Protein AF-A0A3D1ISR0-F1 (afdb_monomer_lite)

pLDDT: mean 92.5, std 5.55, range [61.12, 98.12]

Sequence (98 aa):
DGKIEVIGKWKGGRTGIFREGKGYGGHAKGTKGEGEVGKYDGYAPLVVEAVRMFQTGKVPVDPQETIELFAFMEAADESKRQDGKPVKLADIIAAARQ

Radius of gyration: 16.61 Å; chains: 1; bounding box: 35×40×42 Å

Secondary structure (DSSP, 8-state):
----EEEEE-TTS-EEEEE--SS---EEEETTEEEE------SHHHHHHHHHHHHH---SS-HHHHHHHHHHHHHHHHHHHTTT----HHHHHHHTT-

Foldseek 3Di:
DPWDWDWDADPPRDIDIDTDDPADWDKDQDPVGIDIDDHCPDCPVVVVQVVVCVVPVDHPDDVVVVLLVVLRVVQSVVCVVVVNDHDDSVVSVVVVVD

Structure (mmCIF, N/CA/C/O backbone):
data_AF-A0A3D1ISR0-F1
#
_entry.id   AF-A0A3D1ISR0-F1
#
loop_
_atom_site.group_PDB
_atom_site.id
_atom_site.type_symbol
_atom_site.label_atom_id
_atom_site.label_alt_id
_atom_site.label_comp_id
_atom_site.label_asym_id
_atom_site.label_entity_id
_atom_site.label_seq_id
_atom_site.pdbx_PDB_ins_code
_atom_site.Cartn_x
_atom_site.Cartn_y
_atom_site.Cartn_z
_atom_site.occupancy
_atom_site.B_iso_or_equiv
_atom_site.auth_seq_id
_atom_site.auth_comp_id
_atom_site.auth_asym_id
_atom_site.auth_atom_id
_atom_site.pdbx_PDB_model_num
ATOM 1 N N . ASP A 1 1 ? -0.174 -11.449 -20.529 1.00 72.19 1 ASP A N 1
ATOM 2 C CA . ASP A 1 1 ? -1.598 -11.847 -20.646 1.00 72.19 1 ASP A CA 1
ATOM 3 C C . ASP A 1 1 ? -2.560 -10.672 -20.395 1.00 72.19 1 ASP A C 1
ATOM 5 O O . ASP A 1 1 ? -3.742 -10.908 -20.188 1.00 72.19 1 ASP A O 1
ATOM 9 N N . GLY A 1 2 ? -2.084 -9.415 -20.455 1.00 82.38 2 GLY A N 1
ATOM 10 C CA . GLY A 1 2 ? -2.912 -8.218 -20.255 1.00 82.38 2 GLY A CA 1
ATOM 11 C C . GLY A 1 2 ? -3.166 -7.841 -18.792 1.00 82.38 2 GLY A C 1
ATOM 12 O O . GLY A 1 2 ? -3.758 -6.795 -18.552 1.00 82.38 2 GLY A O 1
ATOM 13 N N . LYS A 1 3 ? -2.708 -8.654 -17.832 1.00 88.88 3 LYS A N 1
ATOM 14 C CA . LYS A 1 3 ? -2.892 -8.399 -16.402 1.00 88.88 3 LYS A CA 1
ATOM 15 C C . LYS A 1 3 ? -1.968 -7.311 -15.880 1.00 88.88 3 LYS A C 1
ATOM 17 O O . LYS A 1 3 ? -0.851 -7.142 -16.373 1.00 88.88 3 LYS A O 1
ATOM 22 N N . ILE A 1 4 ? -2.428 -6.619 -14.844 1.00 91.06 4 ILE A N 1
ATOM 23 C CA . ILE A 1 4 ? -1.649 -5.579 -14.171 1.00 91.06 4 ILE A CA 1
ATOM 24 C C . ILE A 1 4 ? -0.523 -6.219 -13.350 1.00 91.06 4 ILE A C 1
ATOM 26 O O . ILE A 1 4 ? -0.757 -7.117 -12.538 1.00 91.06 4 ILE A O 1
ATOM 30 N N . GLU A 1 5 ? 0.695 -5.715 -13.531 1.00 94.75 5 GLU A N 1
ATOM 31 C CA . GLU A 1 5 ? 1.840 -5.984 -12.665 1.00 94.75 5 GLU A CA 1
ATOM 32 C C . GLU A 1 5 ? 2.483 -4.658 -12.263 1.00 94.75 5 GLU A C 1
ATOM 34 O O . GLU A 1 5 ? 2.751 -3.807 -13.110 1.00 94.75 5 GLU A O 1
ATOM 39 N N . VAL A 1 6 ? 2.728 -4.485 -10.967 1.00 95.94 6 VAL A N 1
ATOM 40 C CA . VAL A 1 6 ? 3.354 -3.286 -10.406 1.00 95.94 6 VAL A CA 1
ATOM 41 C C . VAL A 1 6 ? 4.529 -3.711 -9.542 1.00 95.94 6 VAL A C 1
ATOM 43 O O . VAL A 1 6 ? 4.386 -4.552 -8.652 1.00 95.94 6 VAL A O 1
ATOM 46 N N . ILE A 1 7 ? 5.693 -3.109 -9.785 1.00 96.00 7 ILE A N 1
ATOM 47 C CA . ILE A 1 7 ? 6.924 -3.387 -9.045 1.00 96.00 7 ILE A CA 1
ATOM 48 C C . ILE A 1 7 ? 7.306 -2.151 -8.236 1.00 96.00 7 ILE A C 1
ATOM 50 O O . ILE A 1 7 ? 7.701 -1.124 -8.785 1.00 96.00 7 ILE A O 1
ATOM 54 N N . GLY A 1 8 ? 7.239 -2.273 -6.915 1.00 94.88 8 GLY A N 1
ATOM 55 C CA . GLY A 1 8 ? 7.730 -1.274 -5.975 1.00 94.88 8 GLY A CA 1
ATOM 56 C C . GLY A 1 8 ? 9.137 -1.607 -5.487 1.00 94.88 8 GLY A C 1
ATOM 57 O O . GLY A 1 8 ? 9.465 -2.769 -5.233 1.00 94.88 8 GLY A O 1
ATOM 58 N N . LYS A 1 9 ? 9.969 -0.579 -5.307 1.00 94.81 9 LYS A N 1
ATOM 59 C CA . LYS A 1 9 ? 11.301 -0.699 -4.700 1.00 94.81 9 LYS A CA 1
ATOM 60 C C . LYS A 1 9 ? 11.412 0.253 -3.517 1.00 94.81 9 LYS A C 1
ATOM 62 O O . LYS A 1 9 ? 11.124 1.439 -3.641 1.00 94.81 9 LYS A O 1
ATOM 67 N N . TRP A 1 10 ? 11.890 -0.262 -2.391 1.00 91.06 10 TRP A N 1
ATOM 68 C CA . TRP A 1 10 ? 12.087 0.496 -1.159 1.00 91.06 10 TRP A CA 1
ATOM 69 C C . TRP A 1 10 ? 13.563 0.556 -0.775 1.00 91.06 10 TRP A C 1
ATOM 71 O O . TRP A 1 10 ? 14.392 -0.265 -1.181 1.00 91.06 10 TRP A O 1
ATOM 81 N N . LYS A 1 11 ? 13.888 1.521 0.090 1.00 90.25 11 LYS A N 1
ATOM 82 C CA . LYS A 1 11 ? 15.213 1.628 0.707 1.00 90.25 11 LYS A CA 1
ATOM 83 C C . LYS A 1 11 ? 15.610 0.301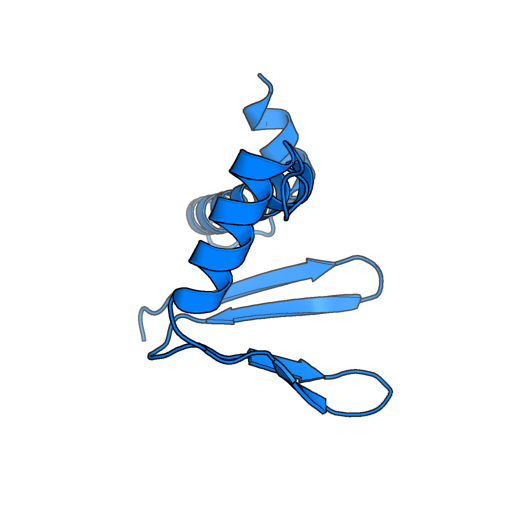 1.366 1.00 90.25 11 LYS A C 1
ATOM 85 O O . LYS A 1 11 ? 14.791 -0.345 2.032 1.00 90.25 11 LYS A O 1
ATOM 90 N N . GLY A 1 12 ? 16.880 -0.066 1.197 1.00 91.56 12 GLY A N 1
ATOM 91 C CA . GLY A 1 12 ? 17.446 -1.318 1.705 1.00 91.56 12 GLY A CA 1
ATOM 92 C C . GLY A 1 12 ? 17.263 -2.517 0.770 1.00 91.56 12 GLY A C 1
ATOM 93 O O . GLY A 1 12 ? 17.353 -3.646 1.230 1.00 91.56 12 GLY A O 1
ATOM 94 N N . GLY A 1 13 ? 16.966 -2.291 -0.516 1.00 92.62 13 GLY A N 1
ATOM 95 C CA . GLY A 1 13 ? 16.867 -3.356 -1.526 1.00 92.62 13 GLY A CA 1
ATOM 96 C C . GLY A 1 13 ? 15.574 -4.177 -1.469 1.00 92.62 13 GLY A C 1
ATOM 97 O O . GLY A 1 13 ? 15.430 -5.154 -2.202 1.00 92.62 13 GLY A O 1
ATOM 98 N N . ARG A 1 14 ? 14.618 -3.785 -0.620 1.00 94.50 14 ARG A N 1
ATOM 99 C CA . ARG A 1 14 ? 13.307 -4.435 -0.521 1.00 94.50 14 ARG A CA 1
ATOM 100 C C . ARG A 1 14 ? 12.506 -4.186 -1.795 1.00 94.50 14 ARG A C 1
ATOM 102 O O . ARG A 1 14 ? 12.460 -3.061 -2.291 1.00 94.50 14 ARG A O 1
ATOM 109 N N . THR A 1 15 ? 11.857 -5.233 -2.288 1.00 95.25 15 THR A N 1
ATOM 110 C CA . THR A 1 15 ? 11.042 -5.200 -3.506 1.00 95.25 15 THR A CA 1
ATOM 111 C C . THR A 1 15 ? 9.675 -5.795 -3.205 1.00 95.25 15 THR A C 1
ATOM 113 O O . THR A 1 15 ? 9.586 -6.814 -2.524 1.00 95.25 15 THR A O 1
ATOM 116 N N . GLY A 1 16 ? 8.626 -5.154 -3.707 1.00 94.19 16 GLY A N 1
ATOM 117 C CA . GLY A 1 16 ? 7.246 -5.624 -3.635 1.00 94.19 16 GLY A CA 1
ATOM 118 C C . GLY A 1 16 ? 6.692 -5.758 -5.044 1.00 94.19 16 GLY A C 1
ATOM 119 O O . GLY A 1 16 ? 6.952 -4.902 -5.888 1.00 94.19 16 GLY A O 1
ATOM 120 N N . ILE A 1 17 ? 5.968 -6.842 -5.304 1.00 94.31 17 ILE A N 1
ATOM 121 C CA . ILE A 1 17 ? 5.368 -7.113 -6.609 1.00 94.31 17 ILE A CA 1
ATOM 122 C C . ILE A 1 17 ? 3.884 -7.357 -6.380 1.00 94.31 17 ILE A C 1
ATOM 124 O O . ILE A 1 17 ? 3.510 -8.323 -5.716 1.00 94.31 17 ILE A O 1
ATOM 128 N N . 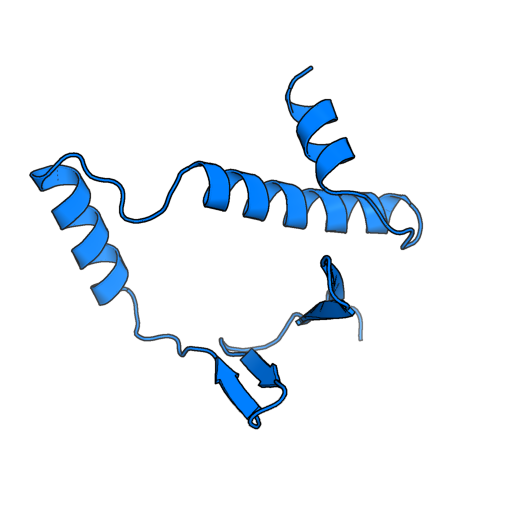PHE A 1 18 ? 3.056 -6.477 -6.928 1.00 93.06 18 PHE A N 1
ATOM 129 C CA . PHE A 1 18 ? 1.627 -6.715 -7.053 1.00 93.06 18 PHE A CA 1
ATOM 130 C C . PHE A 1 18 ? 1.355 -7.286 -8.440 1.00 93.06 18 PHE A C 1
ATOM 132 O O . PHE A 1 18 ? 1.840 -6.751 -9.436 1.00 93.06 18 PHE A O 1
ATOM 139 N N . ARG A 1 19 ? 0.567 -8.357 -8.504 1.00 93.12 19 ARG A N 1
ATOM 140 C CA . ARG A 1 19 ? 0.081 -8.920 -9.760 1.00 93.12 19 ARG A CA 1
ATOM 141 C C . ARG A 1 19 ? -1.403 -9.195 -9.628 1.00 93.12 19 ARG A C 1
ATOM 143 O O . ARG A 1 19 ? -1.830 -9.855 -8.684 1.00 93.12 19 ARG A O 1
ATOM 150 N N . GLU A 1 20 ? -2.168 -8.713 -10.592 1.00 92.62 20 GLU A N 1
ATOM 151 C CA . GLU A 1 20 ? -3.586 -9.017 -10.695 1.00 92.62 20 GLU A CA 1
ATOM 152 C C . GLU A 1 20 ? -3.801 -10.535 -10.827 1.00 92.62 20 GLU A C 1
ATOM 154 O O . GLU A 1 20 ? -3.128 -11.234 -11.592 1.00 92.62 20 GLU A O 1
ATOM 159 N N . GLY A 1 21 ? -4.755 -11.059 -10.064 1.00 89.12 21 GLY A N 1
ATOM 160 C CA . GLY A 1 21 ? -5.039 -12.483 -9.993 1.00 89.12 21 GLY A CA 1
ATOM 161 C C . GLY A 1 21 ? -6.405 -12.760 -9.379 1.00 89.12 21 GLY A C 1
ATOM 162 O O . GLY A 1 21 ? -7.122 -11.851 -8.970 1.00 89.12 21 GLY A O 1
ATOM 163 N N . LYS A 1 22 ? -6.778 -14.040 -9.329 1.00 86.06 22 LYS A N 1
ATOM 164 C CA . LYS A 1 22 ? -7.990 -14.482 -8.632 1.00 86.06 22 LYS A CA 1
ATOM 165 C C . LYS A 1 22 ? -7.663 -14.749 -7.163 1.00 86.06 22 LYS A C 1
ATOM 167 O O . LYS A 1 22 ? -6.722 -15.485 -6.881 1.00 86.06 22 LYS A O 1
ATOM 172 N N . GLY A 1 23 ? -8.493 -14.231 -6.262 1.00 85.44 23 GLY A N 1
ATOM 173 C CA . GLY A 1 23 ? -8.345 -14.417 -4.818 1.00 85.44 23 GLY A CA 1
ATOM 174 C C . GLY A 1 23 ? -7.398 -13.408 -4.166 1.00 85.44 23 GLY A C 1
ATOM 175 O O . GLY A 1 23 ? -6.931 -12.469 -4.804 1.00 85.44 23 GLY A O 1
ATOM 176 N N . TYR A 1 24 ? -7.142 -13.617 -2.875 1.00 85.12 24 TYR A N 1
ATOM 177 C CA . TYR A 1 24 ? -6.288 -12.766 -2.052 1.00 85.12 24 TYR A CA 1
ATOM 178 C C . TYR A 1 24 ? -5.161 -13.595 -1.454 1.00 85.12 24 TYR A C 1
ATOM 180 O O . TYR A 1 24 ? -5.391 -14.701 -0.966 1.00 85.12 24 TYR A O 1
ATOM 188 N N . GLY A 1 25 ? -3.960 -13.037 -1.467 1.00 89.12 25 GLY A N 1
ATOM 189 C CA . GLY A 1 25 ? -2.806 -13.628 -0.818 1.00 89.12 25 GLY A CA 1
ATOM 190 C C . GLY A 1 25 ? -1.526 -12.932 -1.236 1.00 89.12 25 GLY A C 1
ATOM 191 O O . GLY A 1 25 ? -1.505 -12.066 -2.112 1.00 89.12 25 GLY A O 1
ATOM 192 N N . GLY A 1 26 ? -0.442 -13.348 -0.610 1.00 91.44 26 GLY A N 1
ATOM 193 C CA . GLY A 1 26 ? 0.897 -12.919 -0.955 1.00 91.44 26 GLY A CA 1
ATOM 194 C C . GLY A 1 26 ? 1.908 -13.921 -0.437 1.00 91.44 26 GLY A C 1
ATOM 195 O O . GLY A 1 26 ? 1.570 -14.850 0.293 1.00 91.44 26 GLY A O 1
ATOM 196 N N . HIS A 1 27 ? 3.163 -13.723 -0.808 1.00 93.62 27 HIS A N 1
ATOM 197 C CA . HIS A 1 27 ? 4.272 -14.516 -0.301 1.00 93.62 27 HIS A CA 1
ATOM 198 C C . HIS A 1 27 ? 5.419 -13.578 0.034 1.00 93.62 27 HIS A C 1
ATOM 200 O O . HIS A 1 27 ? 5.870 -12.812 -0.819 1.00 93.62 27 HIS A O 1
ATOM 206 N N . ALA A 1 28 ? 5.875 -13.616 1.279 1.00 95.12 28 ALA A N 1
ATOM 207 C CA . ALA A 1 28 ? 6.995 -12.819 1.745 1.00 95.12 28 ALA A CA 1
ATOM 208 C C . ALA A 1 28 ? 8.238 -13.697 1.813 1.00 95.12 28 ALA A C 1
ATOM 210 O O . ALA A 1 28 ? 8.199 -14.806 2.340 1.00 95.12 28 ALA A O 1
ATOM 211 N N . LYS A 1 29 ? 9.357 -13.170 1.314 1.00 95.50 29 LYS A N 1
ATOM 212 C CA . LYS A 1 29 ? 10.679 -13.788 1.436 1.00 95.50 29 LYS A CA 1
ATOM 213 C C . LYS A 1 29 ? 11.602 -12.836 2.177 1.00 95.50 29 LYS A C 1
ATOM 215 O O . LYS A 1 29 ? 11.688 -11.658 1.831 1.00 95.50 29 LYS A O 1
ATOM 220 N N . GLY A 1 30 ? 12.292 -13.343 3.187 1.00 94.56 30 GLY A N 1
ATOM 221 C CA . GLY A 1 30 ? 13.235 -12.587 3.997 1.00 94.56 30 GLY A CA 1
ATOM 222 C C . GLY A 1 30 ? 14.474 -13.403 4.342 1.00 94.56 30 GLY A C 1
ATOM 223 O O . GLY A 1 30 ? 14.615 -14.565 3.973 1.00 94.56 30 GLY A O 1
ATOM 224 N N . THR A 1 31 ? 15.383 -12.797 5.101 1.00 94.06 31 THR A N 1
ATOM 225 C CA . THR A 1 31 ? 16.663 -13.420 5.485 1.00 94.06 31 THR A CA 1
ATOM 226 C C . THR A 1 31 ? 16.512 -14.641 6.392 1.00 94.06 31 THR A C 1
ATOM 228 O O . THR A 1 31 ? 17.453 -15.414 6.532 1.00 94.06 31 THR A O 1
ATOM 231 N N . LYS A 1 32 ? 15.342 -14.816 7.015 1.00 95.06 32 LYS A N 1
ATOM 232 C CA . LYS A 1 32 ? 15.035 -15.920 7.935 1.00 95.06 32 LYS A CA 1
ATOM 233 C C . LYS A 1 32 ? 14.134 -16.999 7.322 1.00 95.06 32 LYS A C 1
ATOM 235 O O . LYS A 1 32 ? 13.759 -17.923 8.033 1.00 95.06 32 LYS A O 1
ATOM 240 N N . GLY A 1 33 ? 13.768 -16.878 6.046 1.00 94.69 33 GLY A N 1
ATOM 241 C CA . GLY A 1 33 ? 12.854 -17.802 5.375 1.00 94.69 33 GLY A CA 1
ATOM 242 C C . GLY A 1 33 ? 11.729 -17.089 4.635 1.00 94.69 33 GLY A C 1
ATOM 243 O O . GLY A 1 33 ? 11.811 -15.893 4.343 1.00 94.69 33 GLY A O 1
ATOM 244 N N . GLU A 1 34 ? 10.679 -17.839 4.318 1.00 96.12 34 GLU A N 1
ATOM 245 C CA . GLU A 1 34 ? 9.558 -17.374 3.509 1.00 96.12 34 GLU A CA 1
ATOM 246 C C . GLU A 1 34 ? 8.207 -17.921 3.991 1.00 96.12 34 GLU A C 1
ATOM 248 O O . GLU A 1 34 ? 8.170 -18.924 4.701 1.00 96.12 34 GLU A O 1
ATOM 253 N N . GLY A 1 35 ? 7.104 -17.266 3.616 1.00 94.38 35 GLY A N 1
ATOM 254 C CA . GLY A 1 35 ? 5.757 -17.700 3.995 1.00 94.38 35 GLY A CA 1
ATOM 255 C C . GLY A 1 35 ? 4.624 -16.889 3.362 1.00 94.38 35 GLY A C 1
ATOM 256 O O . GLY A 1 35 ? 4.847 -15.815 2.798 1.00 94.38 35 GLY A O 1
ATOM 257 N N . GLU A 1 36 ? 3.402 -17.415 3.480 1.00 92.31 36 GLU A N 1
ATOM 258 C CA . GLU A 1 36 ? 2.178 -16.767 2.994 1.00 92.31 36 GLU A CA 1
ATOM 259 C C . GLU A 1 36 ? 1.883 -15.470 3.766 1.00 92.31 36 GLU A C 1
ATOM 261 O O . GLU A 1 36 ? 2.029 -15.401 4.988 1.00 92.31 36 GLU A O 1
ATOM 266 N N . VAL A 1 37 ? 1.434 -14.439 3.049 1.00 85.62 37 VAL A N 1
ATOM 267 C CA . VAL A 1 37 ? 1.040 -13.142 3.607 1.00 85.62 37 VAL A CA 1
ATOM 268 C C . VAL A 1 37 ? -0.469 -13.008 3.537 1.00 85.62 37 VAL A C 1
ATOM 270 O O . VAL A 1 37 ? -1.014 -12.747 2.465 1.00 85.62 37 VAL A O 1
ATOM 273 N N . GLY A 1 38 ? -1.105 -13.130 4.703 1.00 76.00 38 GLY A N 1
ATOM 274 C CA . GLY A 1 38 ? -2.523 -12.848 4.910 1.00 76.00 38 GLY A CA 1
ATOM 275 C C . GLY A 1 38 ? -3.474 -13.765 4.139 1.00 76.00 38 GLY A C 1
ATOM 276 O O . GLY A 1 38 ? -3.129 -14.397 3.141 1.00 76.00 38 GLY A O 1
ATOM 277 N N . LYS A 1 39 ? -4.713 -13.839 4.616 1.00 79.25 39 LYS A N 1
ATOM 278 C CA . LYS A 1 39 ? -5.827 -14.483 3.916 1.00 79.25 39 LYS A CA 1
ATOM 279 C C . LYS A 1 39 ? -7.030 -13.558 3.968 1.00 79.25 39 LYS A C 1
ATOM 281 O O . LYS A 1 39 ? -7.065 -12.597 4.735 1.00 79.25 39 LYS A O 1
ATOM 286 N N . TYR A 1 40 ? -7.999 -13.819 3.101 1.00 82.50 40 TYR A N 1
ATOM 287 C CA . TYR A 1 40 ? -9.283 -13.146 3.190 1.00 82.50 40 TYR A CA 1
ATOM 288 C C . TYR A 1 40 ? -10.131 -13.822 4.271 1.00 82.50 40 TYR A C 1
ATOM 290 O O . TYR A 1 40 ? -10.699 -14.885 4.034 1.00 82.50 40 TYR A O 1
ATOM 298 N N . ASP A 1 41 ? -10.228 -13.181 5.435 1.00 84.31 41 ASP A N 1
ATOM 299 C CA . ASP A 1 41 ? -10.980 -13.684 6.596 1.00 84.31 41 ASP A CA 1
ATOM 300 C C . ASP A 1 41 ? -12.433 -13.157 6.642 1.00 84.31 41 ASP A C 1
ATOM 302 O O . ASP A 1 41 ? -13.107 -13.201 7.674 1.00 84.31 41 ASP A O 1
ATOM 306 N N . GLY A 1 42 ? -12.943 -12.639 5.517 1.00 89.56 42 GLY A N 1
ATOM 307 C CA . GLY A 1 42 ? -14.269 -12.025 5.434 1.00 89.56 42 GLY A CA 1
ATOM 308 C C . GLY A 1 42 ? -14.321 -10.591 5.975 1.00 89.56 42 GLY A C 1
ATOM 309 O O . GLY A 1 42 ? -13.305 -9.964 6.267 1.00 89.56 42 GLY A O 1
ATOM 310 N N . TYR A 1 43 ? -15.534 -10.046 6.099 1.00 94.19 43 TYR A N 1
ATOM 311 C CA . TYR A 1 43 ? -15.748 -8.654 6.527 1.00 94.19 43 TYR A CA 1
ATOM 312 C C . TYR A 1 43 ? -15.845 -8.460 8.043 1.00 94.19 43 TYR A C 1
ATOM 314 O O . TYR A 1 43 ? -15.772 -7.325 8.511 1.00 94.19 43 TYR A O 1
ATOM 322 N N . ALA A 1 44 ? -16.011 -9.530 8.823 1.00 95.06 44 ALA A N 1
ATOM 323 C CA . ALA A 1 44 ? -16.195 -9.415 10.269 1.00 95.06 44 ALA A CA 1
ATOM 324 C C . ALA A 1 44 ? -15.057 -8.636 10.971 1.00 95.06 44 ALA A C 1
ATOM 326 O O . ALA A 1 44 ? -15.380 -7.741 11.754 1.00 95.06 44 ALA A O 1
ATOM 327 N N . PRO A 1 45 ? -13.760 -8.856 10.657 1.00 92.75 45 PRO A N 1
ATOM 328 C CA . PRO A 1 45 ? -12.674 -8.074 11.254 1.00 92.75 45 PRO A CA 1
ATOM 329 C C . PRO A 1 45 ? -12.759 -6.573 10.936 1.00 92.75 45 PRO A C 1
ATOM 331 O O . PRO A 1 45 ? -12.531 -5.742 11.811 1.00 92.75 45 PRO A O 1
ATOM 334 N N . LEU A 1 46 ? -13.161 -6.215 9.710 1.00 93.56 46 LEU A N 1
ATOM 335 C CA . LEU A 1 46 ? -13.344 -4.817 9.307 1.00 93.56 46 LEU A CA 1
ATOM 336 C C . LEU A 1 46 ? -14.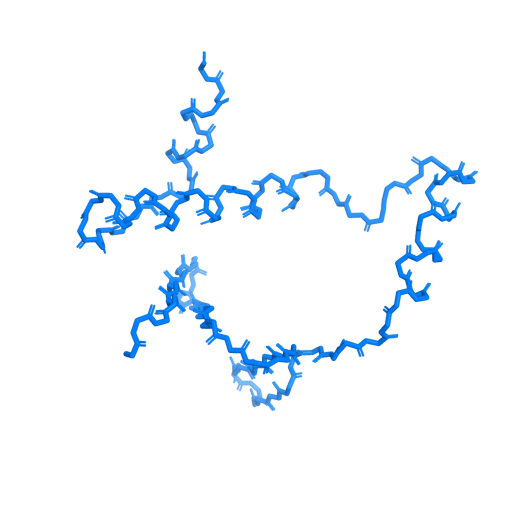454 -4.140 10.120 1.00 93.56 46 LEU A C 1
ATOM 338 O O . LEU A 1 46 ? -14.281 -3.020 10.596 1.00 93.56 46 LEU A O 1
ATOM 342 N N . VAL A 1 47 ? -15.588 -4.824 10.300 1.00 96.19 47 VAL A N 1
ATOM 343 C CA . VAL A 1 47 ? -16.717 -4.290 11.077 1.00 96.19 47 VAL A CA 1
ATOM 344 C C . VAL A 1 47 ? -16.327 -4.092 12.544 1.00 96.19 47 VAL A C 1
ATOM 346 O O . VAL A 1 47 ? -16.704 -3.083 13.137 1.00 96.19 47 VAL A O 1
ATOM 349 N N . VAL A 1 48 ? -15.534 -5.003 13.120 1.00 95.94 48 VAL A N 1
ATOM 350 C CA . VAL A 1 48 ? -15.014 -4.867 14.492 1.00 95.94 48 VAL A CA 1
ATOM 351 C C . VAL A 1 48 ? -14.190 -3.586 14.649 1.00 95.94 48 VAL A C 1
ATOM 353 O O . VAL A 1 48 ? -14.441 -2.814 15.578 1.00 95.94 48 VAL A O 1
ATOM 356 N N . GLU A 1 49 ? -13.253 -3.319 13.736 1.00 96.31 49 GLU A N 1
ATOM 357 C CA . GLU A 1 49 ? -12.439 -2.100 13.802 1.00 96.31 49 GLU A CA 1
ATOM 358 C C . GLU A 1 49 ? -13.259 -0.830 13.528 1.00 96.31 49 GLU A C 1
ATOM 360 O O . GLU A 1 49 ? -13.054 0.186 14.194 1.00 96.31 49 GLU A O 1
ATOM 365 N N . ALA A 1 50 ? -14.250 -0.886 12.632 1.00 95.75 50 ALA A N 1
ATOM 366 C CA . ALA A 1 50 ? -15.156 0.236 12.385 1.00 95.75 50 ALA A CA 1
ATOM 367 C C . ALA A 1 50 ? -15.972 0.604 13.638 1.00 95.75 50 ALA A C 1
ATOM 369 O O . ALA A 1 50 ? -16.026 1.773 14.024 1.00 95.75 50 ALA A O 1
ATOM 370 N N . VAL A 1 51 ? -16.566 -0.384 14.319 1.00 97.62 51 VAL A N 1
ATOM 371 C CA . VAL A 1 51 ? -17.308 -0.158 15.572 1.00 97.62 51 VAL A CA 1
ATOM 372 C C . VAL A 1 51 ? -16.389 0.416 16.651 1.00 97.62 51 VAL A C 1
ATOM 374 O O . VAL A 1 51 ? -16.758 1.392 17.307 1.00 97.62 51 VAL A O 1
ATOM 377 N N . ARG A 1 52 ? -15.173 -0.128 16.809 1.00 97.62 52 ARG A N 1
ATOM 378 C CA . ARG A 1 52 ? -14.189 0.387 17.775 1.00 97.62 52 ARG A CA 1
ATOM 379 C C . ARG A 1 52 ? -13.817 1.840 17.482 1.00 97.62 52 ARG A C 1
ATOM 381 O O . ARG A 1 52 ? -13.725 2.638 18.417 1.00 97.62 52 ARG A O 1
ATOM 388 N N . MET A 1 53 ? -13.631 2.194 16.213 1.00 97.25 53 MET A N 1
ATOM 389 C CA . MET A 1 53 ? -13.356 3.569 15.803 1.00 97.25 53 MET A CA 1
ATOM 390 C C . MET A 1 53 ? -14.495 4.504 16.217 1.00 97.25 53 MET A C 1
ATOM 392 O O . MET A 1 53 ? -14.233 5.518 16.857 1.00 97.25 53 MET A O 1
ATOM 396 N N . PHE A 1 54 ? -15.755 4.155 15.933 1.00 97.25 54 PHE A N 1
ATOM 397 C CA . PHE A 1 54 ? -16.900 4.985 16.329 1.00 97.25 54 PHE A CA 1
ATOM 398 C C . PHE A 1 54 ? -17.058 5.112 17.850 1.00 97.25 54 PHE A 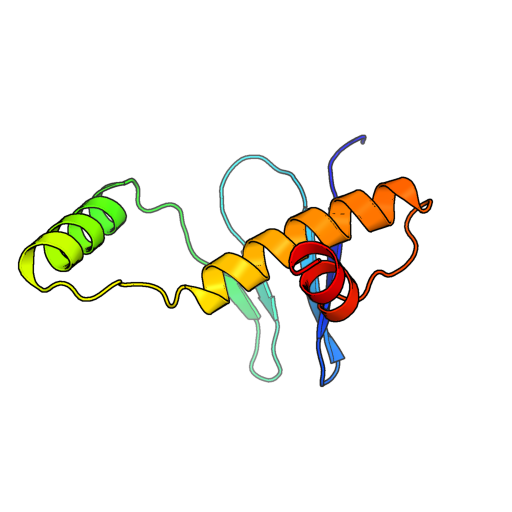C 1
ATOM 400 O O . PHE A 1 54 ? -17.427 6.176 18.336 1.00 97.25 54 PHE A O 1
ATOM 407 N N . GLN A 1 55 ? -16.758 4.057 18.609 1.00 98.12 55 GLN A N 1
ATOM 408 C CA . GLN A 1 55 ? -16.859 4.078 20.072 1.00 98.12 55 GLN A CA 1
ATOM 409 C C . GLN A 1 55 ? -15.738 4.876 20.746 1.00 98.12 55 GLN A C 1
ATOM 411 O O . GLN A 1 55 ? -15.960 5.488 21.787 1.00 98.12 55 GLN A O 1
ATOM 416 N N . THR A 1 56 ? -14.524 4.834 20.193 1.00 97.81 56 THR A N 1
ATOM 417 C CA . THR A 1 56 ? -13.318 5.355 20.865 1.00 97.81 56 THR A CA 1
ATOM 418 C C . THR A 1 56 ? -12.742 6.612 20.223 1.00 97.81 56 THR A C 1
ATOM 420 O O . THR A 1 56 ? -11.870 7.246 20.814 1.00 97.81 56 THR A O 1
ATOM 423 N N . GLY A 1 57 ? -13.167 6.945 19.003 1.00 95.88 57 GLY A N 1
ATOM 424 C CA . GLY A 1 57 ? -12.563 7.984 18.168 1.00 95.88 57 GLY A CA 1
ATOM 425 C C . GLY A 1 57 ? -11.169 7.637 17.632 1.00 95.88 57 GLY A C 1
ATOM 426 O O . GLY A 1 57 ? -10.546 8.476 16.987 1.00 95.88 57 GLY A O 1
ATOM 427 N N . LYS A 1 58 ? -10.647 6.430 17.893 1.00 94.88 58 LYS A N 1
ATOM 428 C CA . LYS A 1 58 ? -9.319 6.000 17.439 1.00 94.88 58 LYS A CA 1
ATOM 429 C C . LYS A 1 58 ? -9.427 5.274 16.105 1.00 94.88 58 LYS A C 1
ATOM 431 O O . LYS A 1 58 ? -10.078 4.237 16.016 1.00 94.88 58 LYS A O 1
ATOM 436 N N . VAL A 1 59 ? -8.768 5.807 15.082 1.00 93.56 59 VAL A N 1
ATOM 437 C CA . VAL A 1 59 ? -8.662 5.147 13.776 1.00 93.56 59 VAL A CA 1
ATOM 438 C C . VAL A 1 59 ? -7.736 3.924 13.866 1.00 93.56 59 VAL A C 1
ATOM 440 O O . VAL A 1 59 ? -6.706 4.001 14.537 1.00 93.56 59 VAL A O 1
ATOM 443 N N . PRO A 1 60 ? -8.089 2.792 13.228 1.00 91.38 60 PRO A N 1
ATOM 444 C CA . PRO A 1 60 ? -7.297 1.559 13.294 1.00 91.38 60 PRO A CA 1
ATOM 445 C C . PRO A 1 60 ? -6.057 1.589 12.388 1.00 91.38 60 PRO A C 1
ATOM 447 O O . PRO A 1 60 ? -5.165 0.762 12.548 1.00 91.38 60 PRO A O 1
ATOM 450 N N . VAL A 1 61 ? -6.014 2.526 11.437 1.00 91.44 61 VAL A N 1
ATOM 451 C CA . VAL A 1 61 ? -4.931 2.717 10.468 1.00 91.44 61 VAL A CA 1
ATOM 452 C C . VAL A 1 61 ? -4.583 4.202 10.442 1.00 91.44 61 VAL A C 1
ATOM 454 O O . VAL A 1 61 ? -5.483 5.047 10.468 1.00 91.44 61 VAL A O 1
ATOM 457 N N . ASP A 1 62 ? -3.292 4.524 10.408 1.00 94.06 62 ASP A N 1
ATOM 458 C CA . ASP A 1 62 ? -2.831 5.906 10.296 1.00 94.06 62 ASP A CA 1
ATOM 459 C C . ASP A 1 62 ? -3.258 6.494 8.931 1.00 94.06 62 ASP A C 1
ATOM 461 O O . ASP A 1 62 ? -3.057 5.855 7.890 1.00 94.06 62 ASP A O 1
ATOM 465 N N . PRO A 1 63 ? -3.834 7.710 8.879 1.00 91.62 63 PRO A N 1
ATOM 466 C CA . PRO A 1 63 ? -4.147 8.371 7.615 1.00 91.62 63 PRO A CA 1
ATOM 467 C C . PRO A 1 63 ? -2.956 8.469 6.647 1.00 91.62 63 PRO A C 1
ATOM 469 O O . PRO A 1 63 ? -3.163 8.424 5.434 1.00 91.62 63 PRO A O 1
ATOM 472 N N . GLN A 1 64 ? -1.719 8.569 7.147 1.00 91.25 64 GLN A N 1
ATOM 473 C CA . GLN A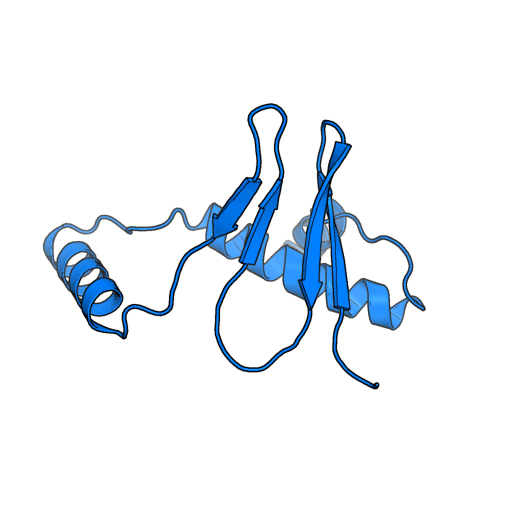 1 64 ? -0.519 8.579 6.307 1.00 91.25 64 GLN A CA 1
ATOM 474 C C . GLN A 1 64 ? -0.336 7.268 5.542 1.00 91.25 64 GLN A C 1
ATOM 476 O O . GLN A 1 64 ? -0.020 7.315 4.357 1.00 91.25 64 GLN A O 1
ATOM 481 N N . GLU A 1 65 ? -0.615 6.113 6.151 1.00 90.25 65 GLU A N 1
ATOM 482 C CA . GLU A 1 65 ? -0.553 4.822 5.446 1.00 90.25 65 GLU A CA 1
ATOM 483 C C . GLU A 1 65 ? -1.574 4.766 4.304 1.00 90.25 65 GLU A C 1
ATOM 485 O O . GLU A 1 65 ? -1.291 4.260 3.217 1.00 90.25 65 GLU A O 1
ATOM 490 N N . THR A 1 66 ? -2.754 5.353 4.521 1.00 91.31 66 THR A N 1
ATOM 491 C CA . THR A 1 66 ? -3.784 5.456 3.481 1.00 91.31 66 THR A CA 1
ATOM 492 C C . THR A 1 66 ? -3.309 6.340 2.323 1.00 91.31 66 THR A C 1
ATOM 494 O O . THR A 1 66 ? -3.453 5.964 1.161 1.00 91.31 66 THR A O 1
ATOM 497 N N . ILE A 1 67 ? -2.695 7.492 2.618 1.00 92.50 67 ILE A N 1
ATOM 498 C CA . ILE A 1 67 ? -2.126 8.393 1.603 1.00 92.50 67 ILE A CA 1
ATOM 499 C C . ILE A 1 67 ? -1.004 7.701 0.821 1.00 92.50 67 ILE A C 1
ATOM 501 O O . ILE A 1 67 ? -0.971 7.793 -0.405 1.00 92.50 67 ILE A O 1
ATOM 505 N N . GLU A 1 68 ? -0.102 6.990 1.499 1.00 90.38 68 GLU A N 1
ATOM 506 C CA . GLU A 1 68 ? 0.984 6.247 0.854 1.00 90.38 68 GLU A CA 1
ATOM 507 C C . GLU A 1 68 ? 0.458 5.162 -0.095 1.00 90.38 68 GLU A C 1
ATOM 509 O O . GLU A 1 68 ? 0.993 4.998 -1.194 1.00 90.38 68 GLU A O 1
ATOM 514 N N . LEU A 1 69 ? -0.620 4.466 0.283 1.00 91.44 69 LEU A N 1
ATOM 515 C CA . LEU A 1 69 ? -1.276 3.478 -0.574 1.00 91.44 69 LEU A CA 1
ATOM 516 C C . LEU A 1 69 ? -1.828 4.118 -1.858 1.00 91.44 69 LEU A C 1
ATOM 518 O O . LEU A 1 69 ? -1.584 3.606 -2.952 1.00 91.44 69 LEU A O 1
ATOM 522 N N . PHE A 1 70 ? -2.534 5.249 -1.746 1.00 93.38 70 PHE A N 1
ATOM 523 C CA . PHE A 1 70 ? -3.033 5.980 -2.917 1.00 93.38 70 PHE A CA 1
ATOM 524 C C . PHE A 1 70 ? -1.898 6.527 -3.783 1.00 93.38 70 PHE A C 1
ATOM 526 O O . PHE A 1 70 ? -1.956 6.402 -5.004 1.00 93.38 70 PHE A O 1
ATOM 533 N N . ALA A 1 71 ? -0.835 7.055 -3.173 1.00 94.31 71 ALA A N 1
ATOM 534 C CA . ALA A 1 71 ? 0.341 7.513 -3.905 1.00 94.31 71 ALA A CA 1
ATOM 535 C C . ALA A 1 71 ? 1.016 6.371 -4.679 1.00 94.31 71 ALA A C 1
ATOM 537 O O . ALA A 1 71 ? 1.495 6.586 -5.789 1.00 94.31 71 ALA A O 1
ATOM 538 N N . PHE A 1 72 ? 1.043 5.155 -4.125 1.00 93.81 72 PHE A N 1
ATOM 539 C CA . PHE A 1 72 ? 1.558 3.977 -4.822 1.00 93.81 72 PHE A CA 1
ATOM 540 C C . PHE A 1 72 ? 0.700 3.589 -6.030 1.00 93.81 72 PHE A C 1
ATOM 542 O O . PHE A 1 72 ? 1.251 3.322 -7.098 1.00 93.81 72 PHE A O 1
ATOM 549 N N . MET A 1 73 ? -0.629 3.588 -5.882 1.00 94.25 73 MET A N 1
ATOM 550 C CA . MET A 1 73 ? -1.547 3.305 -6.992 1.00 94.25 73 MET A CA 1
ATOM 551 C C . MET A 1 73 ? -1.424 4.354 -8.105 1.00 94.25 73 MET A C 1
ATOM 553 O O . MET A 1 73 ? -1.278 3.995 -9.269 1.00 94.25 73 MET A O 1
ATOM 557 N N . GLU A 1 74 ? -1.369 5.637 -7.748 1.00 96.25 74 GLU A N 1
ATOM 558 C CA . GLU A 1 74 ? -1.196 6.724 -8.716 1.00 96.25 74 GLU A CA 1
ATOM 559 C C . GLU A 1 74 ? 0.180 6.678 -9.398 1.00 96.25 74 GLU A C 1
ATOM 561 O O . GLU A 1 74 ? 0.283 6.861 -10.607 1.00 96.25 74 GLU A O 1
ATOM 566 N N . ALA A 1 75 ? 1.252 6.365 -8.661 1.00 96.56 75 ALA A N 1
ATOM 567 C CA . ALA A 1 75 ? 2.582 6.194 -9.245 1.00 96.56 75 ALA A CA 1
ATOM 568 C C . ALA A 1 75 ? 2.635 5.038 -10.254 1.00 96.56 75 ALA A C 1
ATOM 570 O O . ALA A 1 75 ? 3.382 5.114 -11.230 1.00 96.56 75 ALA A O 1
ATOM 571 N N . ALA A 1 76 ? 1.864 3.970 -10.028 1.00 95.81 76 ALA A N 1
ATOM 572 C CA . ALA A 1 76 ? 1.753 2.863 -10.971 1.00 95.81 76 ALA A CA 1
ATOM 573 C C . ALA A 1 76 ? 1.061 3.302 -12.272 1.00 95.81 76 ALA A C 1
ATOM 575 O O . ALA A 1 76 ? 1.551 2.998 -13.363 1.00 95.81 76 ALA A O 1
ATOM 576 N N . ASP A 1 77 ? -0.023 4.070 -12.164 1.00 95.44 77 ASP A N 1
ATOM 577 C CA . ASP A 1 77 ? -0.727 4.620 -13.323 1.00 95.44 77 ASP A CA 1
ATOM 578 C C . ASP A 1 77 ? 0.112 5.669 -14.066 1.00 95.44 77 ASP A C 1
ATOM 580 O O . ASP A 1 77 ? 0.169 5.652 -15.297 1.00 95.44 77 ASP A O 1
ATOM 584 N N . GLU A 1 78 ? 0.840 6.529 -13.352 1.00 97.38 78 GLU A N 1
ATOM 585 C CA . GLU A 1 78 ? 1.792 7.465 -13.956 1.00 97.38 78 GLU A CA 1
ATOM 586 C C . GLU A 1 78 ? 2.931 6.727 -14.659 1.00 97.38 78 GLU A C 1
ATOM 588 O O . GLU A 1 78 ? 3.283 7.057 -15.789 1.00 97.38 78 GLU A O 1
ATOM 593 N N . SER A 1 79 ? 3.465 5.669 -14.047 1.00 97.31 79 SER A N 1
ATOM 594 C CA . SER A 1 79 ? 4.477 4.825 -14.681 1.00 97.31 79 SER A CA 1
ATOM 595 C C . SER A 1 79 ? 3.959 4.254 -15.999 1.00 97.31 79 SER A C 1
ATOM 597 O O . SER A 1 79 ? 4.654 4.321 -17.011 1.00 97.31 79 SER A O 1
ATOM 599 N N . LYS A 1 80 ? 2.708 3.779 -16.028 1.00 95.38 80 LYS A N 1
ATOM 600 C CA . LYS A 1 80 ? 2.052 3.303 -17.250 1.00 95.38 80 LYS A CA 1
ATOM 601 C C . LYS A 1 80 ? 1.914 4.405 -18.306 1.00 95.38 80 LYS A C 1
ATOM 603 O O . LYS A 1 80 ? 2.156 4.128 -19.478 1.00 95.38 80 LYS A O 1
ATOM 608 N N . ARG A 1 81 ? 1.568 5.640 -17.916 1.00 96.25 81 ARG A N 1
ATOM 609 C CA . ARG A 1 81 ? 1.526 6.805 -18.827 1.00 96.25 81 ARG A CA 1
ATOM 610 C C . ARG A 1 81 ? 2.902 7.160 -19.394 1.00 96.25 81 ARG A C 1
ATOM 612 O O . ARG A 1 81 ? 2.981 7.696 -20.493 1.00 96.25 81 ARG A O 1
ATOM 619 N N . GLN A 1 82 ? 3.969 6.832 -18.671 1.00 96.75 82 GLN A N 1
ATOM 620 C CA . GLN A 1 82 ? 5.359 7.059 -19.066 1.00 96.75 82 GLN A CA 1
ATOM 621 C C . GLN A 1 82 ? 6.050 5.816 -19.659 1.00 96.75 82 GLN A C 1
ATOM 623 O O . GLN A 1 82 ? 7.271 5.680 -19.532 1.00 96.75 82 GLN A O 1
ATOM 628 N N . ASP A 1 83 ? 5.302 4.896 -20.272 1.00 95.88 83 ASP A N 1
ATOM 629 C CA . ASP A 1 83 ? 5.837 3.671 -20.889 1.00 95.88 83 ASP A CA 1
ATOM 630 C C . ASP A 1 83 ? 6.623 2.767 -19.912 1.00 95.88 83 ASP A C 1
ATOM 632 O O . ASP A 1 83 ? 7.613 2.127 -20.267 1.00 95.88 83 ASP A O 1
ATOM 636 N N . GLY A 1 84 ? 6.198 2.720 -18.647 1.00 95.00 84 GLY A N 1
ATOM 637 C CA . GLY A 1 84 ? 6.774 1.872 -17.598 1.00 95.00 84 GLY A CA 1
ATOM 638 C C . GLY A 1 84 ? 7.992 2.463 -16.884 1.00 95.00 84 GLY A C 1
ATOM 639 O O . GLY A 1 84 ? 8.725 1.736 -16.206 1.00 95.00 84 GLY A O 1
ATOM 640 N N . LYS A 1 85 ? 8.252 3.769 -17.017 1.00 96.94 85 LYS A N 1
ATOM 641 C CA . LYS A 1 85 ? 9.368 4.420 -16.312 1.00 96.94 85 LYS A CA 1
ATOM 642 C C . LYS A 1 85 ? 9.151 4.431 -14.793 1.00 96.94 85 LYS A C 1
ATOM 644 O O . LYS A 1 85 ? 8.017 4.595 -14.341 1.00 96.94 85 LYS A O 1
ATOM 649 N N . PRO A 1 86 ? 10.217 4.294 -13.980 1.00 95.62 86 PRO A N 1
ATOM 650 C CA . PRO A 1 86 ? 10.105 4.407 -12.530 1.00 95.62 86 PRO A CA 1
ATOM 651 C C . PRO A 1 86 ? 9.637 5.800 -12.097 1.00 95.62 86 PRO A C 1
ATOM 653 O O . PRO A 1 86 ? 10.248 6.801 -12.465 1.00 95.62 86 PRO A O 1
ATOM 656 N N . VAL A 1 87 ? 8.613 5.839 -11.246 1.00 97.44 87 VAL A N 1
ATOM 657 C CA . VAL A 1 87 ? 8.065 7.065 -10.651 1.00 97.44 87 VAL A CA 1
ATOM 658 C C . VAL A 1 87 ? 8.358 7.067 -9.152 1.00 97.44 87 VAL A C 1
ATOM 660 O O . VAL A 1 87 ? 8.208 6.045 -8.477 1.00 97.44 87 VAL A O 1
ATOM 663 N N . LYS A 1 88 ? 8.804 8.203 -8.606 1.00 96.12 88 LYS A N 1
ATOM 664 C CA . LYS A 1 88 ? 9.006 8.344 -7.159 1.00 96.12 88 LYS A CA 1
ATOM 665 C C . LYS A 1 88 ? 7.686 8.713 -6.491 1.00 96.12 88 LYS A C 1
ATOM 667 O O . LYS A 1 88 ? 7.044 9.681 -6.881 1.00 96.12 88 LYS A O 1
ATOM 672 N N . LEU A 1 89 ? 7.352 8.024 -5.400 1.00 93.81 89 LEU A N 1
ATOM 673 C CA . LEU A 1 89 ? 6.166 8.348 -4.594 1.00 93.81 89 LEU A CA 1
ATOM 674 C C . LEU A 1 89 ? 6.187 9.790 -4.068 1.00 93.81 89 LEU A C 1
ATOM 676 O O . LEU A 1 89 ? 5.148 10.434 -3.990 1.00 93.81 89 LEU A O 1
ATOM 680 N N . ALA A 1 90 ? 7.374 10.312 -3.745 1.00 93.31 90 ALA A N 1
ATOM 681 C CA . ALA A 1 90 ? 7.530 11.689 -3.283 1.00 93.31 90 ALA A CA 1
ATOM 682 C C . ALA A 1 90 ? 7.062 12.719 -4.324 1.00 93.31 90 ALA A C 1
ATOM 684 O O . ALA A 1 90 ? 6.481 13.732 -3.943 1.00 93.31 90 ALA A O 1
ATOM 685 N N . ASP A 1 91 ? 7.270 12.440 -5.614 1.00 95.38 91 ASP A N 1
ATOM 686 C CA . ASP A 1 91 ? 6.883 13.347 -6.696 1.00 95.38 91 ASP A CA 1
ATOM 687 C C . ASP A 1 91 ? 5.351 13.360 -6.851 1.00 95.38 91 ASP A C 1
ATOM 689 O O . ASP A 1 91 ? 4.756 14.428 -6.979 1.00 95.38 91 ASP A O 1
ATOM 693 N N . ILE A 1 92 ? 4.701 12.196 -6.717 1.00 96.12 92 ILE A N 1
ATOM 694 C CA . ILE A 1 92 ? 3.232 12.070 -6.704 1.00 96.12 92 ILE A CA 1
ATOM 695 C C . ILE A 1 92 ? 2.613 12.821 -5.521 1.00 96.12 92 ILE A C 1
ATOM 697 O O . ILE A 1 92 ? 1.681 13.605 -5.695 1.00 96.12 92 ILE A O 1
ATOM 701 N N . ILE A 1 93 ? 3.151 12.629 -4.314 1.00 93.81 93 ILE A N 1
ATOM 702 C CA . ILE A 1 93 ? 2.654 13.310 -3.109 1.00 93.81 93 ILE A CA 1
ATOM 703 C C . ILE A 1 93 ? 2.842 14.828 -3.223 1.00 93.81 93 ILE A C 1
ATOM 705 O O . ILE A 1 93 ? 1.975 15.587 -2.794 1.00 93.81 93 ILE A O 1
ATOM 709 N N . ALA A 1 94 ? 3.965 15.284 -3.782 1.00 94.44 94 ALA A N 1
ATOM 710 C CA . ALA A 1 94 ? 4.219 16.704 -3.995 1.00 94.44 94 ALA A CA 1
ATOM 711 C C . ALA A 1 94 ? 3.253 17.317 -5.019 1.00 94.44 94 ALA A C 1
ATOM 713 O O . ALA A 1 94 ? 2.774 18.426 -4.791 1.00 94.44 94 ALA A O 1
ATOM 714 N N . ALA A 1 95 ? 2.944 16.602 -6.104 1.00 91.81 95 ALA A N 1
ATOM 715 C CA . ALA A 1 95 ? 1.981 17.043 -7.110 1.00 91.81 95 ALA A CA 1
ATOM 716 C C . ALA A 1 95 ? 0.553 17.144 -6.545 1.00 91.81 95 ALA A C 1
ATOM 718 O O . ALA A 1 95 ? -0.139 18.112 -6.824 1.00 91.81 95 ALA A O 1
ATOM 719 N N . ALA A 1 96 ? 0.135 16.204 -5.691 1.00 90.38 96 ALA A N 1
ATOM 720 C CA . ALA A 1 96 ? -1.207 16.191 -5.094 1.00 90.38 96 ALA A CA 1
ATOM 721 C C . ALA A 1 96 ? -1.459 17.295 -4.043 1.00 90.38 96 ALA A C 1
ATOM 723 O O . ALA A 1 96 ? -2.584 17.454 -3.573 1.00 90.38 96 ALA A O 1
ATOM 724 N N . ARG A 1 97 ? -0.416 18.018 -3.618 1.00 87.50 97 ARG A N 1
ATOM 725 C CA . ARG A 1 97 ? -0.504 19.123 -2.645 1.00 87.50 97 ARG A CA 1
ATOM 726 C C . ARG A 1 97 ? -0.598 20.506 -3.297 1.00 87.50 97 ARG A C 1
ATOM 728 O O . ARG A 1 97 ? -0.725 21.485 -2.562 1.00 87.50 97 ARG A O 1
ATOM 735 N N . GLN A 1 98 ? -0.451 20.580 -4.619 1.00 61.12 98 GLN A N 1
ATOM 736 C CA . GLN A 1 98 ? -0.55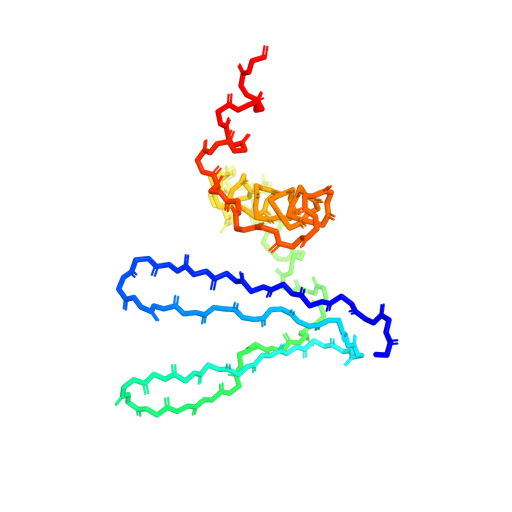5 21.808 -5.414 1.00 61.12 98 GLN A CA 1
ATOM 737 C C . GLN A 1 98 ? -1.997 22.010 -5.873 1.00 61.12 98 GLN A C 1
ATOM 739 O O . GLN A 1 98 ? -2.411 23.188 -5.923 1.00 61.12 98 GLN A O 1
#